Protein AF-A0A519BDI5-F1 (afdb_monomer_lite)

Foldseek 3Di:
DPDPDDDDDDDDDPVVVVVLVVVCVVVVHDSVVSVVVVVVVVVVVVVVVVVVVVVVVCVVVPDDDDDDPCRVCVVVVD

Secondary structure (DSSP, 8-state):
---SS-----PPPHHHHHHHHHHHHHTTS-HHHHHHHHHHHHHHHHHHHHHHHHHHHHHHH--S-PPPHHHHHGGGT-

Organism: NCBI:txid2597223

Structure (mmCIF, N/CA/C/O backbone):
data_AF-A0A519BDI5-F1
#
_entry.id   AF-A0A519BDI5-F1
#
loop_
_atom_site.group_PDB
_atom_site.id
_atom_site.type_symbol
_atom_site.label_atom_id
_atom_site.label_alt_id
_atom_site.label_comp_id
_atom_site.label_asym_id
_atom_site.label_entity_id
_atom_site.label_seq_id
_atom_site.pdbx_PDB_ins_code
_atom_site.Cartn_x
_atom_site.Cartn_y
_atom_site.Cartn_z
_atom_site.occupancy
_atom_site.B_iso_or_equiv
_atom_site.auth_seq_id
_atom_site.auth_comp_id
_atom_site.auth_asym_id
_atom_site.auth_atom_id
_atom_site.pdbx_PDB_model_num
ATOM 1 N N . MET A 1 1 ? 18.625 -11.150 17.978 1.00 41.16 1 MET A N 1
ATOM 2 C CA . MET A 1 1 ? 17.806 -11.567 16.820 1.00 41.16 1 MET A CA 1
ATOM 3 C C . MET A 1 1 ? 16.962 -10.371 16.415 1.00 41.16 1 MET A C 1
ATOM 5 O O . MET A 1 1 ? 16.179 -9.936 17.253 1.00 41.16 1 MET A O 1
ATOM 9 N N . PRO A 1 2 ? 17.126 -9.805 15.210 1.00 48.06 2 PRO A N 1
ATOM 10 C CA . PRO A 1 2 ? 16.121 -8.893 14.691 1.00 48.06 2 PRO A CA 1
ATOM 11 C C . PRO A 1 2 ? 14.828 -9.701 14.555 1.00 48.06 2 PRO A C 1
ATOM 13 O O . PRO A 1 2 ? 14.824 -10.817 14.036 1.00 48.06 2 PRO A O 1
ATOM 16 N N . THR A 1 3 ? 13.763 -9.206 15.166 1.00 48.00 3 THR A N 1
ATOM 17 C CA . THR A 1 3 ? 12.471 -9.880 15.282 1.00 48.00 3 THR A CA 1
ATOM 18 C C . THR A 1 3 ? 11.954 -10.255 13.892 1.00 48.00 3 THR A C 1
ATOM 20 O O . THR A 1 3 ? 11.967 -9.413 13.000 1.00 48.00 3 THR A O 1
ATOM 23 N N . LYS A 1 4 ? 11.457 -11.488 13.704 1.00 69.62 4 LYS A N 1
ATOM 24 C CA . LYS A 1 4 ? 10.936 -11.998 12.413 1.00 69.62 4 LYS A CA 1
ATOM 25 C C . LYS A 1 4 ? 9.861 -11.110 11.757 1.00 69.62 4 LYS A C 1
ATOM 27 O O . LYS A 1 4 ? 9.617 -11.260 10.570 1.00 69.62 4 LYS A O 1
ATOM 32 N N . ASN A 1 5 ? 9.243 -10.204 12.520 1.00 76.12 5 ASN A N 1
ATOM 33 C CA . ASN A 1 5 ? 8.239 -9.254 12.051 1.00 76.12 5 ASN A CA 1
ATOM 34 C C . ASN A 1 5 ? 8.672 -7.824 12.422 1.00 76.12 5 ASN A C 1
ATOM 36 O O . ASN A 1 5 ? 8.583 -7.468 13.608 1.00 76.12 5 ASN A O 1
ATOM 40 N N . PRO A 1 6 ? 9.147 -7.009 11.461 1.00 85.38 6 PRO A N 1
ATOM 41 C CA . PRO A 1 6 ? 9.466 -5.611 11.717 1.00 85.38 6 PRO A CA 1
ATOM 42 C C . PRO A 1 6 ? 8.194 -4.850 12.106 1.00 85.38 6 PRO A C 1
ATOM 44 O O . PRO A 1 6 ? 7.119 -5.077 11.553 1.00 85.38 6 PRO A O 1
ATOM 47 N N . ARG A 1 7 ? 8.304 -3.962 13.097 1.00 89.44 7 ARG A N 1
ATOM 48 C CA . ARG A 1 7 ? 7.203 -3.103 13.547 1.00 89.44 7 ARG A CA 1
ATOM 49 C C . ARG A 1 7 ? 7.542 -1.660 13.217 1.00 89.44 7 ARG A C 1
ATOM 51 O O . ARG A 1 7 ? 8.621 -1.195 13.572 1.00 89.44 7 ARG A O 1
ATOM 58 N N . LEU A 1 8 ? 6.602 -0.969 12.586 1.00 87.62 8 LEU A N 1
ATOM 59 C CA . LEU A 1 8 ? 6.689 0.450 12.275 1.00 87.62 8 LEU A CA 1
ATOM 60 C C . LEU A 1 8 ? 5.598 1.183 13.061 1.00 87.62 8 LEU A C 1
ATOM 62 O O . LEU A 1 8 ? 4.417 0.886 12.900 1.00 87.62 8 LEU A O 1
ATOM 66 N N . ASN A 1 9 ? 5.997 2.125 13.915 1.00 92.88 9 ASN A N 1
ATOM 67 C CA . ASN A 1 9 ? 5.072 3.014 14.615 1.00 92.88 9 ASN A CA 1
ATOM 68 C C . ASN A 1 9 ? 5.112 4.381 13.933 1.00 92.88 9 ASN A C 1
ATOM 70 O O . ASN A 1 9 ? 6.189 4.955 13.784 1.00 92.88 9 ASN A O 1
ATOM 74 N N . VAL A 1 10 ? 3.950 4.901 13.544 1.00 91.62 10 VAL A N 1
ATOM 75 C CA . VAL A 1 10 ? 3.821 6.196 12.867 1.00 91.62 10 VAL A CA 1
ATOM 76 C C . VAL A 1 10 ? 2.843 7.090 13.613 1.00 91.62 10 VAL A C 1
ATOM 78 O O . VAL A 1 10 ? 1.846 6.616 14.160 1.00 91.62 10 VAL A O 1
ATOM 81 N N . VAL A 1 11 ? 3.130 8.389 13.633 1.00 96.44 11 VAL A N 1
ATOM 82 C CA . VAL A 1 11 ? 2.208 9.403 14.146 1.00 96.44 11 VAL A CA 1
ATOM 83 C C . VAL A 1 11 ? 1.409 9.937 12.965 1.00 96.44 11 VAL A C 1
ATOM 85 O O . VAL A 1 11 ? 1.990 10.419 11.997 1.00 96.44 11 VAL A O 1
ATOM 88 N N . LEU A 1 12 ? 0.084 9.828 13.042 1.00 96.38 12 LEU A N 1
ATOM 89 C CA . LEU A 1 12 ? -0.834 10.343 12.030 1.00 96.38 12 LEU A CA 1
ATOM 90 C C . LEU A 1 12 ? -1.462 11.644 12.522 1.00 96.38 12 LEU A C 1
ATOM 92 O O . LEU A 1 12 ? -1.755 11.789 13.711 1.00 96.38 12 LEU A O 1
ATOM 96 N N . ASP A 1 13 ? -1.720 12.568 11.603 1.00 98.06 13 ASP A N 1
ATOM 97 C CA . ASP A 1 13 ? -2.590 13.697 11.899 1.00 98.06 13 ASP A CA 1
ATOM 98 C C . ASP A 1 13 ? -4.041 13.223 12.101 1.00 98.06 13 ASP A C 1
ATOM 100 O O . ASP A 1 13 ? -4.438 12.120 11.704 1.00 98.06 13 ASP A O 1
ATOM 104 N N . LYS A 1 14 ? -4.854 14.085 12.721 1.00 97.88 14 LYS A N 1
ATOM 105 C CA . LYS A 1 14 ? -6.242 13.769 13.073 1.00 97.88 14 LYS A CA 1
ATOM 106 C C . LYS A 1 14 ? -7.066 13.322 11.861 1.00 97.88 14 LYS A C 1
ATOM 108 O O . LYS A 1 14 ? -7.788 12.333 11.957 1.00 97.88 14 LYS A O 1
ATOM 113 N N . ARG A 1 15 ? -6.941 14.016 10.726 1.00 98.06 15 ARG A N 1
ATOM 114 C CA . ARG A 1 15 ? -7.729 13.724 9.524 1.00 98.06 15 ARG A CA 1
ATOM 115 C C . ARG A 1 15 ? -7.335 12.372 8.941 1.00 98.06 15 ARG A C 1
ATOM 117 O O . ARG A 1 15 ? -8.211 11.577 8.610 1.00 98.06 15 ARG A O 1
ATOM 124 N N . THR A 1 16 ? -6.042 12.082 8.843 1.00 97.56 16 THR A N 1
ATOM 125 C CA . THR A 1 16 ? -5.573 10.786 8.334 1.00 97.56 16 THR A CA 1
ATOM 126 C C . THR A 1 16 ? -6.005 9.639 9.246 1.00 97.56 16 THR A C 1
ATOM 128 O O . THR A 1 16 ? -6.495 8.619 8.760 1.00 97.56 16 THR A O 1
ATOM 131 N N . ALA A 1 17 ? -5.914 9.811 10.567 1.00 97.12 17 ALA A N 1
ATOM 132 C CA . ALA A 1 17 ? -6.373 8.807 11.525 1.00 97.12 17 ALA A CA 1
ATOM 133 C C . ALA A 1 17 ? -7.886 8.525 11.414 1.00 97.12 17 ALA A C 1
ATOM 135 O O . ALA A 1 17 ? -8.302 7.365 11.482 1.00 97.12 17 ALA A O 1
ATOM 136 N N . GLU A 1 18 ? -8.703 9.563 11.211 1.00 98.12 18 GLU A N 1
ATOM 137 C CA . GLU A 1 18 ? -10.149 9.439 10.977 1.00 98.12 18 GLU A CA 1
ATOM 138 C C . GLU A 1 18 ? -10.456 8.712 9.662 1.00 98.12 18 GLU A C 1
ATOM 140 O O . GLU A 1 18 ? -11.299 7.816 9.633 1.00 98.12 18 GLU A O 1
ATOM 145 N N . LEU A 1 19 ? -9.741 9.033 8.581 1.00 98.19 19 LEU A N 1
ATOM 146 C CA . LEU A 1 19 ? -9.917 8.358 7.293 1.00 98.19 19 LEU A CA 1
ATOM 147 C C . LEU A 1 19 ? -9.555 6.871 7.374 1.00 98.19 19 LEU A C 1
ATOM 149 O O . LEU A 1 19 ? -10.307 6.036 6.872 1.00 98.19 19 LEU A O 1
ATOM 153 N N . VAL A 1 20 ? -8.452 6.526 8.046 1.00 97.50 20 VAL A N 1
ATOM 154 C CA . VAL A 1 20 ? -8.072 5.126 8.295 1.00 97.50 20 VAL A CA 1
ATOM 155 C C . VAL A 1 20 ? -9.155 4.409 9.107 1.00 97.50 20 VAL A C 1
ATOM 157 O O . VAL A 1 20 ? -9.518 3.283 8.774 1.00 97.50 20 VAL A O 1
ATOM 160 N N . ASP A 1 21 ? -9.723 5.053 10.133 1.00 97.81 21 ASP A N 1
ATOM 161 C CA . ASP A 1 21 ? -10.828 4.486 10.916 1.00 97.81 21 ASP A CA 1
ATOM 162 C C . ASP A 1 21 ? -12.059 4.199 10.045 1.00 97.81 21 ASP A C 1
ATOM 164 O O . ASP A 1 21 ? -12.537 3.064 10.019 1.00 97.81 21 ASP A O 1
ATOM 168 N N . ILE A 1 22 ? -12.523 5.187 9.276 1.00 98.44 22 ILE A N 1
ATOM 169 C CA . ILE A 1 22 ? -13.696 5.062 8.398 1.00 98.44 22 ILE A CA 1
ATOM 170 C C . ILE A 1 22 ? -13.488 3.959 7.356 1.00 98.44 22 ILE A C 1
ATOM 172 O O . ILE A 1 22 ? -14.358 3.108 7.165 1.00 98.44 22 ILE A O 1
ATOM 176 N N . LEU A 1 23 ? -12.332 3.950 6.689 1.00 98.25 23 LEU A N 1
ATOM 177 C CA . LEU A 1 23 ? -12.021 2.966 5.656 1.00 98.25 23 LEU A CA 1
ATOM 178 C C . LEU A 1 23 ? -11.901 1.554 6.233 1.00 98.25 23 LEU A C 1
ATOM 180 O O . LEU A 1 23 ? -12.370 0.606 5.605 1.00 98.25 23 LEU A O 1
ATOM 184 N N . SER A 1 24 ? -11.319 1.414 7.428 1.00 98.19 24 SER A N 1
ATOM 185 C CA . SER A 1 24 ? -11.152 0.110 8.078 1.00 98.19 24 SER A CA 1
ATOM 186 C C . SER A 1 24 ? -12.506 -0.497 8.447 1.00 98.19 24 SER A C 1
ATOM 188 O O . SER A 1 24 ? -12.767 -1.652 8.122 1.00 98.19 24 SER A O 1
ATOM 190 N N . LYS A 1 25 ? -13.421 0.325 8.983 1.00 98.31 25 LYS A N 1
ATOM 191 C CA . LYS A 1 25 ? -14.809 -0.056 9.274 1.00 98.31 25 LYS A CA 1
ATOM 192 C C . LYS A 1 25 ? -15.579 -0.425 8.011 1.00 98.31 25 LYS A C 1
ATOM 194 O O . LYS A 1 25 ? -16.271 -1.433 7.993 1.00 98.31 25 LYS A O 1
ATOM 199 N N . LYS A 1 26 ? -15.435 0.360 6.937 1.00 98.38 26 LYS A N 1
ATOM 200 C CA . LYS A 1 26 ? -16.092 0.081 5.649 1.00 98.38 26 LYS A CA 1
ATOM 201 C C . LYS A 1 26 ? -15.662 -1.265 5.050 1.00 98.38 26 LYS A C 1
ATOM 203 O O . LYS A 1 26 ? -16.444 -1.875 4.330 1.00 98.38 26 LYS A O 1
ATOM 208 N N . ARG A 1 27 ? -14.423 -1.694 5.306 1.00 97.38 27 ARG A N 1
ATOM 209 C CA . ARG A 1 27 ? -13.843 -2.944 4.790 1.00 97.38 27 ARG A CA 1
ATOM 210 C C . ARG A 1 27 ? -13.892 -4.112 5.780 1.00 97.38 27 ARG A C 1
ATOM 212 O O . ARG A 1 27 ? -13.402 -5.177 5.433 1.00 97.38 27 ARG A O 1
ATOM 219 N N . ASP A 1 28 ? -14.446 -3.909 6.975 1.00 97.81 28 ASP A N 1
ATOM 220 C CA . ASP A 1 28 ? -14.487 -4.896 8.064 1.00 97.81 28 ASP A CA 1
ATOM 221 C C . ASP A 1 28 ? -13.112 -5.510 8.406 1.00 97.81 28 ASP A C 1
ATOM 223 O O . ASP A 1 28 ? -12.951 -6.712 8.606 1.00 97.81 28 ASP A O 1
ATOM 227 N N . ILE A 1 29 ? -12.075 -4.666 8.453 1.00 98.06 29 ILE A N 1
ATOM 228 C CA . ILE A 1 29 ? -10.708 -5.063 8.823 1.00 98.06 29 ILE A CA 1
ATOM 229 C C . ILE A 1 29 ? -10.133 -4.130 9.888 1.00 98.06 29 ILE A C 1
ATOM 231 O O . ILE A 1 29 ? -10.601 -3.010 10.089 1.00 98.06 29 ILE A O 1
ATOM 235 N N . SER A 1 30 ? -9.076 -4.567 10.577 1.00 98.00 30 SER A N 1
ATOM 236 C CA . SER A 1 30 ? -8.403 -3.712 11.562 1.00 98.00 30 SER A CA 1
ATOM 237 C C . SER A 1 30 ? -7.694 -2.522 10.901 1.00 98.00 30 SER A C 1
ATOM 239 O O . SER A 1 30 ? -7.203 -2.620 9.775 1.00 98.00 30 SER A O 1
ATOM 241 N N . LYS A 1 31 ? -7.558 -1.407 11.633 1.00 96.50 31 LYS A N 1
ATOM 242 C CA . LYS A 1 31 ? -6.802 -0.224 11.176 1.00 96.50 31 LYS A CA 1
ATOM 243 C C . LYS A 1 31 ? -5.376 -0.572 10.765 1.00 96.50 31 LYS A C 1
ATOM 245 O O . LYS A 1 31 ? -4.898 -0.070 9.758 1.00 96.50 31 LYS A O 1
ATOM 250 N N . SER A 1 32 ? -4.712 -1.442 11.526 1.00 94.50 32 SER A N 1
ATOM 251 C CA . SER A 1 32 ? -3.343 -1.873 11.236 1.00 94.50 32 SER A CA 1
ATOM 252 C C . SER A 1 32 ? -3.264 -2.725 9.971 1.00 94.50 32 SER A C 1
ATOM 254 O O . SER A 1 32 ? -2.321 -2.566 9.205 1.00 94.50 32 SER A O 1
ATOM 256 N N . ALA A 1 33 ? -4.250 -3.598 9.729 1.00 95.94 33 ALA A N 1
ATOM 257 C CA . ALA A 1 33 ? -4.322 -4.379 8.494 1.00 95.94 33 ALA A CA 1
ATOM 258 C C . ALA A 1 33 ? -4.554 -3.475 7.278 1.00 95.94 33 ALA A C 1
ATOM 260 O O . ALA A 1 33 ? -3.839 -3.597 6.289 1.00 95.94 33 ALA A O 1
ATOM 261 N N . LEU A 1 34 ? -5.483 -2.518 7.386 1.00 97.50 34 LEU A N 1
ATOM 262 C CA . LEU A 1 34 ? -5.701 -1.522 6.339 1.00 97.50 34 LEU A CA 1
ATOM 263 C C . LEU A 1 34 ? -4.442 -0.684 6.090 1.00 97.50 34 LEU A C 1
ATOM 265 O O . LEU A 1 34 ? -4.053 -0.495 4.945 1.00 97.50 34 LEU A O 1
ATOM 269 N N . ALA A 1 35 ? -3.811 -0.168 7.147 1.00 95.94 35 ALA A N 1
ATOM 270 C CA . ALA A 1 35 ? -2.610 0.652 7.025 1.00 95.94 35 ALA A CA 1
ATOM 271 C C . ALA A 1 35 ? -1.477 -0.125 6.348 1.00 95.94 35 ALA A C 1
ATOM 273 O O . ALA A 1 35 ? -0.829 0.412 5.457 1.00 95.94 35 ALA A O 1
ATOM 274 N N . LYS A 1 36 ? -1.288 -1.397 6.718 1.00 95.06 36 LYS A N 1
ATOM 275 C CA . LYS A 1 36 ? -0.343 -2.294 6.052 1.00 95.06 36 LYS A CA 1
ATOM 276 C C . LYS A 1 36 ? -0.652 -2.411 4.555 1.00 95.06 36 LYS A C 1
ATOM 278 O O . LYS A 1 36 ? 0.232 -2.143 3.755 1.00 95.06 36 LYS A O 1
ATOM 283 N N . GLU A 1 37 ? -1.891 -2.747 4.189 1.00 96.50 37 GLU A N 1
ATOM 284 C CA . GLU A 1 37 ? -2.304 -2.898 2.784 1.00 96.50 37 GLU A CA 1
ATOM 285 C C . GLU A 1 37 ? -2.075 -1.607 1.981 1.00 96.50 37 GLU A C 1
ATOM 287 O O . GLU A 1 37 ? -1.593 -1.646 0.854 1.00 96.50 37 GLU A O 1
ATOM 292 N N . LEU A 1 38 ? -2.408 -0.448 2.557 1.00 96.94 38 LEU A N 1
ATOM 293 C CA . LEU A 1 38 ? -2.213 0.846 1.901 1.00 96.94 38 LEU A CA 1
ATOM 294 C C . LEU A 1 38 ? -0.730 1.198 1.733 1.00 96.94 38 LEU A C 1
ATOM 296 O O . LEU A 1 38 ? -0.370 1.770 0.711 1.00 96.94 38 LEU A O 1
ATOM 300 N N . ILE A 1 39 ? 0.118 0.857 2.708 1.00 96.00 39 ILE A N 1
ATOM 301 C CA . ILE A 1 39 ? 1.570 1.051 2.613 1.00 96.00 39 ILE A CA 1
ATOM 302 C C . ILE A 1 39 ? 2.159 0.138 1.534 1.00 96.00 39 ILE A C 1
ATOM 304 O O . ILE A 1 39 ? 2.925 0.618 0.707 1.00 96.00 39 ILE A O 1
ATOM 308 N N . GLU A 1 40 ? 1.786 -1.145 1.508 1.00 96.25 40 GLU A N 1
ATOM 309 C CA . GLU A 1 40 ? 2.241 -2.096 0.481 1.00 96.25 40 GLU A CA 1
ATOM 310 C C . GLU A 1 40 ? 1.854 -1.608 -0.922 1.00 96.25 40 GLU A C 1
ATOM 312 O O . GLU A 1 40 ? 2.717 -1.490 -1.786 1.00 96.25 40 GLU A O 1
ATOM 317 N N . LYS A 1 41 ? 0.601 -1.177 -1.113 1.00 97.69 41 LYS A N 1
ATOM 318 C CA . LYS A 1 41 ? 0.137 -0.598 -2.384 1.00 97.69 41 LYS A CA 1
ATOM 319 C C . LYS A 1 41 ? 0.864 0.683 -2.777 1.00 97.69 41 LYS A C 1
ATOM 321 O O . LYS A 1 41 ? 1.112 0.908 -3.953 1.00 97.69 41 LYS A O 1
ATOM 326 N N . ALA A 1 42 ? 1.174 1.552 -1.817 1.00 97.50 42 ALA A N 1
ATOM 327 C CA . ALA A 1 42 ? 1.917 2.774 -2.106 1.00 97.50 42 ALA A CA 1
ATOM 328 C C . ALA A 1 42 ? 3.351 2.470 -2.565 1.00 97.50 42 ALA A C 1
ATOM 330 O O . ALA A 1 42 ? 3.857 3.157 -3.445 1.00 97.50 42 ALA A O 1
ATOM 331 N N . ILE A 1 43 ? 3.983 1.436 -2.000 1.00 97.19 43 ILE A N 1
ATOM 332 C CA . ILE A 1 43 ? 5.314 0.979 -2.419 1.00 97.19 43 ILE A CA 1
ATOM 333 C C . ILE A 1 43 ? 5.265 0.390 -3.833 1.00 97.19 43 ILE A C 1
ATOM 335 O O . ILE A 1 43 ? 6.122 0.728 -4.642 1.00 97.19 43 ILE A O 1
ATOM 339 N N . GLU A 1 44 ? 4.260 -0.433 -4.146 1.00 97.88 44 GLU A N 1
ATOM 340 C CA . GLU A 1 44 ? 4.051 -0.964 -5.505 1.00 97.88 44 GLU A CA 1
ATOM 341 C C . GLU A 1 44 ? 3.883 0.170 -6.530 1.00 97.88 44 GLU A C 1
ATOM 343 O O . GLU A 1 44 ? 4.524 0.165 -7.574 1.00 97.88 44 GLU A O 1
ATOM 348 N N . LEU A 1 45 ? 3.089 1.197 -6.205 1.00 98.06 45 LEU A N 1
ATOM 349 C CA . LEU A 1 45 ? 2.912 2.355 -7.087 1.00 98.06 45 LEU A CA 1
ATOM 350 C C . LEU A 1 45 ? 4.214 3.138 -7.304 1.00 98.06 45 LEU A C 1
ATOM 352 O O . LEU A 1 45 ? 4.467 3.606 -8.411 1.00 98.06 45 LEU A O 1
ATOM 356 N N . GLU A 1 46 ? 5.037 3.292 -6.266 1.00 98.06 46 GLU A N 1
ATOM 357 C CA . GLU A 1 46 ? 6.343 3.950 -6.388 1.00 98.06 46 GLU A CA 1
ATOM 358 C C . GLU A 1 46 ? 7.283 3.163 -7.313 1.00 98.06 46 GLU A C 1
ATOM 360 O O . GLU A 1 46 ? 7.985 3.748 -8.140 1.00 98.06 46 GLU A O 1
ATOM 365 N N . GLU A 1 47 ? 7.262 1.830 -7.217 1.00 97.88 47 GLU A N 1
ATOM 366 C CA . GLU A 1 47 ? 7.999 0.953 -8.127 1.00 97.88 47 GLU A CA 1
ATOM 367 C C . GLU A 1 47 ? 7.502 1.101 -9.570 1.00 97.88 47 GLU A C 1
ATOM 369 O O . GLU A 1 47 ? 8.318 1.272 -10.478 1.00 97.88 47 GLU A O 1
ATOM 374 N N . ASP A 1 48 ? 6.186 1.119 -9.788 1.00 98.12 48 ASP A N 1
ATOM 375 C CA . ASP A 1 48 ? 5.600 1.327 -11.114 1.00 98.12 48 ASP A CA 1
ATOM 376 C C . ASP A 1 48 ? 6.042 2.664 -11.727 1.00 98.12 48 ASP A C 1
ATOM 378 O O . ASP A 1 48 ? 6.431 2.711 -12.899 1.00 98.12 48 ASP A O 1
ATOM 382 N N . PHE A 1 49 ? 6.038 3.752 -10.946 1.00 98.06 49 PHE A N 1
ATOM 383 C CA . PHE A 1 49 ? 6.521 5.054 -11.414 1.00 98.06 49 PHE A CA 1
ATOM 384 C C . PHE A 1 49 ? 7.997 5.006 -11.807 1.00 98.06 49 PHE A C 1
ATOM 386 O O . PHE A 1 49 ? 8.372 5.500 -12.875 1.00 98.06 49 PHE A O 1
ATOM 393 N N . TYR A 1 50 ? 8.828 4.3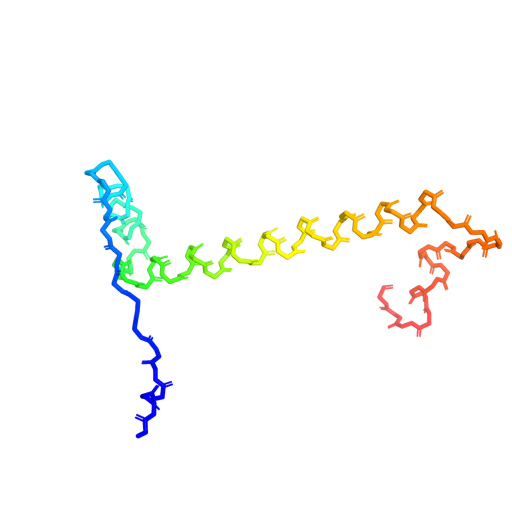74 -10.982 1.00 97.75 50 TYR A N 1
ATOM 394 C CA . TYR A 1 50 ? 10.251 4.226 -11.258 1.00 97.75 50 TYR A CA 1
ATOM 395 C C . TYR A 1 50 ? 10.514 3.395 -12.525 1.00 97.75 50 TYR A C 1
ATOM 397 O O . TYR A 1 50 ? 11.309 3.778 -13.390 1.00 97.75 50 TYR A O 1
ATOM 405 N N . LEU A 1 51 ? 9.817 2.269 -12.686 1.00 97.38 51 LEU A N 1
ATOM 406 C CA . LEU A 1 51 ? 9.943 1.415 -13.866 1.00 97.38 51 LEU A CA 1
ATOM 407 C C . LEU A 1 51 ? 9.435 2.112 -15.134 1.00 97.38 51 LEU A C 1
ATOM 409 O O . LEU A 1 51 ? 10.040 1.953 -16.201 1.00 97.38 51 LEU A O 1
ATOM 413 N N . ALA A 1 52 ? 8.379 2.921 -15.030 1.00 97.25 52 ALA A N 1
ATOM 414 C CA . ALA A 1 52 ? 7.890 3.744 -16.132 1.00 97.25 52 ALA A CA 1
ATOM 415 C C . ALA A 1 52 ? 8.939 4.776 -16.578 1.00 97.25 52 ALA A C 1
ATOM 417 O O . ALA A 1 52 ? 9.193 4.91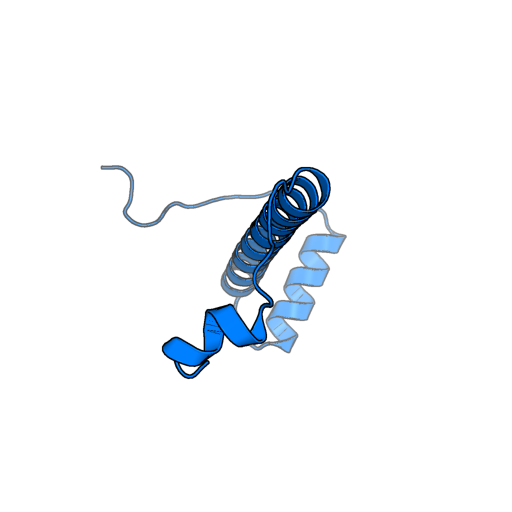2 -17.778 1.00 97.25 52 ALA A O 1
ATOM 418 N N . GLU A 1 53 ? 9.618 5.442 -15.640 1.00 97.25 53 GLU A N 1
ATOM 419 C CA . GLU A 1 53 ? 10.699 6.387 -15.950 1.00 97.25 53 GLU A CA 1
ATOM 420 C C . GLU A 1 53 ? 11.868 5.703 -16.682 1.00 97.25 53 GLU A C 1
ATOM 422 O O . GLU A 1 53 ? 12.386 6.216 -17.686 1.00 97.25 53 GLU A O 1
ATOM 427 N N . ILE A 1 54 ? 12.258 4.504 -16.236 1.00 96.25 54 ILE A N 1
ATOM 428 C CA . ILE A 1 54 ? 13.269 3.690 -16.923 1.00 96.25 54 ILE A CA 1
ATOM 429 C C . ILE A 1 54 ? 12.805 3.345 -18.339 1.00 96.25 54 ILE A C 1
ATOM 431 O O . ILE A 1 54 ? 13.575 3.484 -19.297 1.00 96.25 54 ILE A O 1
ATOM 435 N N . ALA A 1 55 ? 11.560 2.890 -18.488 1.00 93.19 55 ALA A N 1
ATOM 436 C CA . ALA A 1 55 ? 11.002 2.511 -19.778 1.00 93.19 55 ALA A CA 1
ATOM 437 C C . ALA A 1 55 ? 10.992 3.695 -20.754 1.00 93.19 55 ALA A C 1
ATOM 439 O O . ALA A 1 55 ? 11.421 3.543 -21.902 1.00 93.19 55 ALA A O 1
ATOM 440 N N . GLU A 1 56 ? 10.591 4.882 -20.296 1.00 94.94 56 GLU A N 1
ATOM 441 C CA . GLU A 1 56 ? 10.648 6.109 -21.087 1.00 94.94 56 GLU A CA 1
ATOM 442 C C . GLU A 1 56 ? 12.074 6.470 -21.496 1.00 94.94 56 GLU A C 1
ATOM 444 O O . GLU A 1 56 ? 12.328 6.787 -22.661 1.00 94.94 56 GLU A O 1
ATOM 449 N N . THR A 1 57 ? 13.013 6.421 -20.551 1.00 94.81 5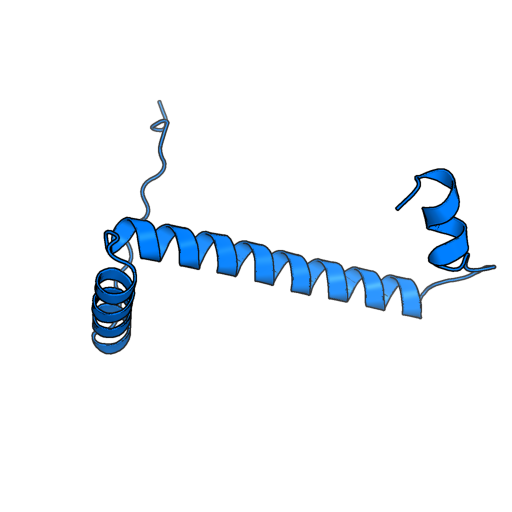7 THR A N 1
ATOM 450 C CA . THR A 1 57 ? 14.422 6.734 -20.809 1.00 94.81 57 THR A CA 1
ATOM 451 C C . THR A 1 57 ? 14.996 5.789 -21.856 1.00 94.81 57 THR A C 1
ATOM 453 O O . THR A 1 57 ? 15.644 6.224 -22.814 1.00 94.81 57 THR A O 1
ATOM 456 N N . ARG A 1 58 ? 14.703 4.491 -21.735 1.00 89.94 58 ARG A N 1
ATOM 457 C CA . ARG A 1 58 ? 15.093 3.484 -22.722 1.00 89.94 58 ARG A CA 1
ATOM 458 C C . ARG A 1 58 ? 14.468 3.771 -24.079 1.00 89.94 58 ARG A C 1
ATOM 460 O O . ARG A 1 58 ? 15.169 3.685 -25.077 1.00 89.94 58 ARG A O 1
ATOM 467 N N . ASN A 1 59 ? 13.190 4.141 -24.125 1.00 88.19 59 ASN A N 1
ATOM 468 C CA . ASN A 1 59 ? 12.503 4.453 -25.377 1.00 88.19 59 ASN A CA 1
ATOM 469 C C . ASN A 1 59 ? 13.138 5.667 -26.080 1.00 88.19 59 ASN A C 1
ATOM 471 O O . ASN A 1 59 ? 13.409 5.623 -27.276 1.00 88.19 59 ASN A O 1
ATOM 475 N N . LYS A 1 60 ? 13.471 6.721 -25.321 1.00 91.06 60 LYS A N 1
ATOM 476 C CA . LYS A 1 60 ? 14.138 7.934 -25.833 1.00 91.06 60 LYS A CA 1
ATOM 477 C C . LYS A 1 60 ? 15.573 7.676 -26.309 1.00 91.06 60 LYS A C 1
ATOM 479 O O . LYS A 1 60 ? 16.045 8.346 -27.222 1.00 91.06 60 LYS A O 1
ATOM 484 N N . THR A 1 61 ? 16.281 6.734 -25.687 1.00 90.38 61 THR A N 1
ATOM 485 C CA . THR A 1 61 ? 17.697 6.434 -25.980 1.00 90.38 61 THR A CA 1
ATOM 486 C C . THR A 1 61 ? 17.895 5.221 -26.889 1.00 90.38 61 THR A C 1
ATOM 488 O O . THR A 1 61 ? 19.037 4.872 -27.203 1.00 90.38 61 THR A O 1
ATOM 491 N N . LEU A 1 62 ? 16.807 4.584 -27.332 1.00 84.31 62 LEU A N 1
ATOM 492 C CA . LEU A 1 62 ? 16.848 3.351 -28.104 1.00 84.31 62 LEU A CA 1
ATOM 493 C C . LEU A 1 62 ? 17.545 3.570 -29.452 1.00 84.31 62 LEU A C 1
ATOM 495 O O . LEU A 1 62 ? 17.142 4.406 -30.259 1.00 84.31 62 LEU A O 1
ATOM 499 N N . LYS A 1 63 ? 18.589 2.781 -29.712 1.00 83.69 63 LYS A N 1
ATOM 500 C CA . LYS A 1 63 ? 19.315 2.752 -30.988 1.00 83.69 63 LYS A CA 1
ATOM 501 C C . LYS A 1 63 ? 19.221 1.346 -31.581 1.00 83.69 63 LYS A C 1
ATOM 503 O O . LYS A 1 63 ? 19.406 0.370 -30.860 1.00 83.69 63 LYS A O 1
ATOM 508 N N . GLY A 1 64 ? 18.963 1.241 -32.886 1.00 81.69 64 GLY A N 1
ATOM 509 C CA . GLY A 1 64 ? 18.815 -0.033 -33.606 1.00 81.69 64 GLY A CA 1
ATOM 510 C C . GLY A 1 64 ? 17.385 -0.290 -34.094 1.00 81.69 64 GLY A C 1
ATOM 511 O O . GLY A 1 64 ? 16.592 0.642 -34.191 1.00 81.69 64 GLY A O 1
ATOM 512 N N . ASN A 1 65 ? 17.064 -1.551 -34.408 1.00 80.19 65 ASN A N 1
ATOM 513 C CA . ASN A 1 65 ? 15.726 -1.972 -34.840 1.00 80.19 65 ASN A CA 1
ATOM 514 C C . ASN A 1 65 ? 14.896 -2.452 -33.635 1.00 80.19 65 ASN A C 1
ATOM 516 O 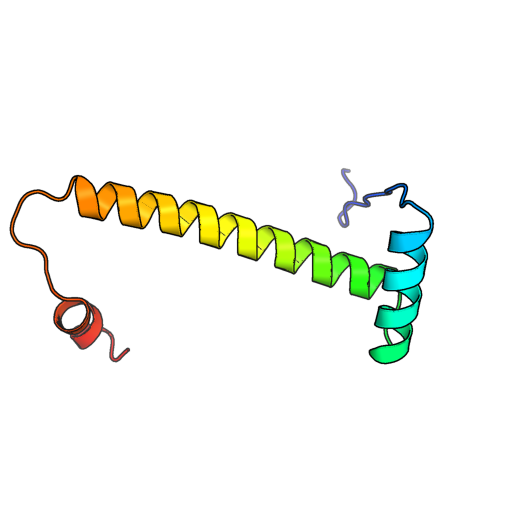O . ASN A 1 65 ? 15.090 -3.593 -33.203 1.00 80.19 65 ASN A O 1
ATOM 520 N N . PRO A 1 66 ? 13.980 -1.630 -33.086 1.00 80.56 66 PRO A N 1
ATOM 521 C CA . PRO A 1 66 ? 13.052 -2.081 -32.057 1.00 80.56 66 PRO A CA 1
ATOM 522 C C . PRO A 1 66 ? 12.211 -3.260 -32.552 1.00 80.56 66 PRO A C 1
ATOM 524 O O . PRO A 1 66 ? 11.762 -3.295 -33.698 1.00 80.56 66 PRO A O 1
ATOM 527 N N . ILE A 1 67 ? 11.978 -4.220 -31.664 1.00 85.69 67 ILE A N 1
ATOM 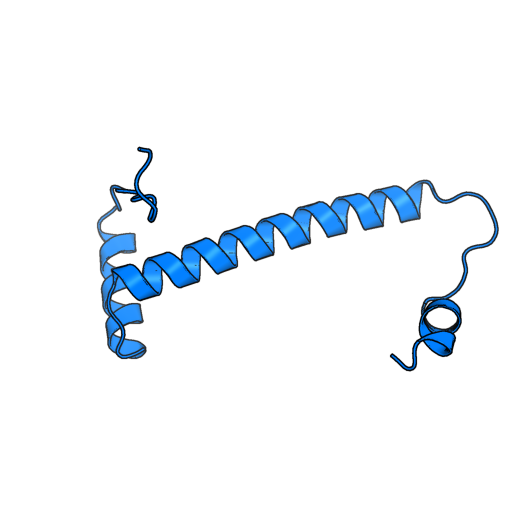528 C CA . ILE A 1 67 ? 11.010 -5.297 -31.873 1.00 85.69 67 ILE A CA 1
ATOM 529 C C . ILE A 1 67 ? 9.683 -4.823 -31.282 1.00 85.69 67 ILE A C 1
ATOM 531 O O . ILE A 1 67 ? 9.663 -4.264 -30.186 1.00 85.69 67 ILE A O 1
ATOM 535 N N . SER A 1 68 ? 8.584 -5.021 -32.012 1.00 85.38 68 SER A N 1
ATOM 536 C CA . SER A 1 68 ? 7.252 -4.715 -31.496 1.00 85.38 68 SER A CA 1
ATOM 537 C C . SER A 1 68 ? 6.903 -5.630 -30.327 1.00 85.38 68 SER A C 1
ATOM 539 O O . SER A 1 68 ? 7.293 -6.798 -30.302 1.00 85.38 68 SER A O 1
ATOM 541 N N . GLU A 1 69 ? 6.127 -5.100 -29.387 1.00 83.44 69 GLU A N 1
ATOM 542 C CA . GLU A 1 69 ? 5.596 -5.830 -28.234 1.00 83.44 69 GLU A CA 1
ATOM 543 C C . GLU A 1 69 ? 4.993 -7.183 -28.641 1.00 83.44 69 GLU A C 1
ATOM 545 O O . GLU A 1 69 ? 5.414 -8.229 -28.154 1.00 83.44 69 GLU A O 1
ATOM 550 N N . GLU A 1 70 ? 4.097 -7.174 -29.628 1.00 86.25 70 GLU A N 1
ATOM 551 C CA . GLU A 1 70 ? 3.442 -8.375 -30.152 1.00 86.25 70 GLU A CA 1
ATOM 552 C C . GLU A 1 70 ? 4.451 -9.431 -30.629 1.00 86.25 70 GLU A C 1
ATOM 554 O O . GLU A 1 70 ? 4.319 -10.619 -30.340 1.00 86.25 70 GLU A O 1
ATOM 559 N N . LYS A 1 71 ? 5.509 -9.010 -31.331 1.00 89.69 71 LYS A N 1
ATOM 560 C CA . LYS A 1 71 ? 6.538 -9.931 -31.825 1.00 89.69 71 LYS A CA 1
ATOM 561 C C . LYS A 1 71 ? 7.415 -10.465 -30.691 1.00 89.69 71 LYS A C 1
ATOM 563 O O . LYS A 1 71 ? 7.913 -11.584 -30.805 1.00 89.69 71 LYS A O 1
ATOM 568 N N . PHE A 1 72 ? 7.611 -9.680 -29.634 1.00 88.06 72 PHE A N 1
ATOM 569 C CA . PHE A 1 72 ? 8.383 -10.075 -28.463 1.00 88.06 72 PHE A CA 1
ATOM 570 C C . PHE A 1 72 ? 7.635 -11.091 -27.589 1.00 88.06 72 PHE A C 1
ATOM 572 O O . PHE A 1 72 ? 8.250 -12.065 -27.164 1.00 88.06 72 PHE A O 1
ATOM 579 N N . TRP A 1 73 ? 6.328 -10.909 -27.362 1.00 90.19 73 TRP A N 1
ATOM 580 C CA . TRP A 1 73 ? 5.538 -11.773 -26.469 1.00 90.19 73 TRP A CA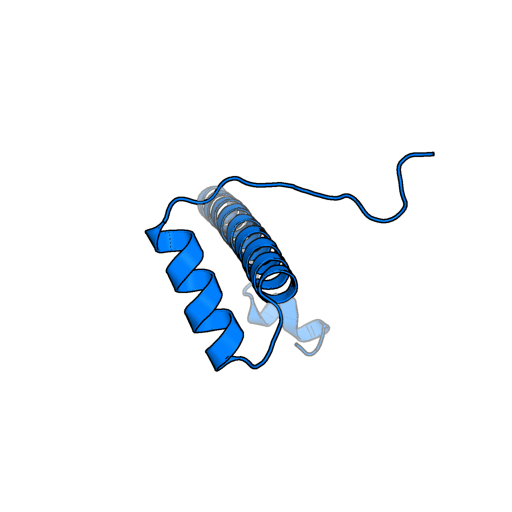 1
ATOM 581 C C . TRP A 1 73 ? 4.978 -13.032 -27.126 1.00 90.19 73 TRP A C 1
ATOM 583 O O . TRP A 1 73 ? 4.819 -14.048 -26.452 1.00 90.19 73 TRP A O 1
ATOM 593 N N . LYS A 1 74 ? 4.787 -13.030 -28.452 1.00 91.38 74 LYS A N 1
ATOM 594 C CA . LYS A 1 74 ? 4.288 -14.185 -29.222 1.00 91.38 74 LYS A CA 1
ATOM 595 C C . LYS A 1 74 ? 4.933 -15.546 -28.879 1.00 91.38 74 LYS A C 1
ATOM 597 O O . LYS A 1 74 ? 4.198 -16.530 -28.847 1.00 91.38 74 LYS A O 1
ATOM 602 N N . PRO A 1 75 ? 6.254 -15.668 -28.622 1.00 92.12 75 PRO A N 1
ATOM 603 C CA . PRO A 1 75 ? 6.870 -16.938 -28.220 1.00 92.12 75 PRO A CA 1
ATOM 604 C C . PRO A 1 75 ? 6.449 -17.444 -26.833 1.00 92.12 75 PRO A C 1
ATOM 606 O O . PRO A 1 75 ? 6.587 -18.633 -26.559 1.00 92.12 75 PRO A O 1
ATOM 609 N N . TYR A 1 76 ? 5.963 -16.560 -25.962 1.00 90.50 76 TYR A N 1
ATOM 610 C CA . TYR A 1 76 ? 5.608 -16.859 -24.574 1.00 90.50 76 TYR A CA 1
ATOM 611 C C . TYR A 1 76 ? 4.111 -17.135 -24.379 1.00 90.50 76 TYR A C 1
ATOM 613 O O . TYR A 1 76 ? 3.718 -17.566 -23.298 1.00 90.50 76 TYR A O 1
ATOM 621 N N . GLY A 1 77 ? 3.284 -16.941 -25.415 1.00 80.81 77 GLY A N 1
ATOM 622 C CA . GLY A 1 77 ? 1.839 -17.196 -25.354 1.00 80.81 77 GLY A CA 1
ATOM 623 C C . GLY A 1 77 ? 1.074 -16.236 -24.438 1.00 80.81 77 GLY A C 1
ATOM 624 O O . GLY A 1 77 ? -0.007 -16.591 -23.970 1.00 80.81 77 GLY A O 1
ATOM 625 N N . ILE A 1 78 ? 1.662 -15.065 -24.179 1.00 62.38 78 ILE A N 1
ATOM 626 C CA . ILE A 1 78 ? 1.075 -13.934 -23.453 1.00 62.38 78 ILE A CA 1
ATOM 627 C C . ILE A 1 78 ? 0.635 -12.895 -24.482 1.00 62.38 78 ILE A C 1
ATOM 629 O O . ILE A 1 78 ? 1.396 -12.703 -25.463 1.00 62.38 78 ILE A O 1
#

pLDDT: mean 90.92, std 11.46, range [41.16, 98.44]

Radius of gyration: 20.58 Å; chains: 1; bounding box: 35×31×52 Å

Sequence (78 aa):
MPTKNPRLNVVLDKRTAELVDILSKKRDISKSALAKELIEKAIELEEDFYLAEIAETRNKTLKGNPISEEKFWKPYGI